Protein AF-A0A924YUM8-F1 (afdb_monomer_lite)

Sequence (79 aa):
METISLELSGSLKQFADRRAEQGGFESLGEYVRELIRLDQRQTAQSLLEAELIQGVESGVSQEMTADEWDELRNEVGSR

Structure (mmCIF, N/CA/C/O backbone):
data_AF-A0A924YUM8-F1
#
_entry.id   AF-A0A924YUM8-F1
#
loop_
_atom_site.group_PDB
_atom_site.id
_atom_site.type_symbol
_atom_site.label_atom_id
_atom_site.label_alt_id
_atom_site.label_comp_id
_atom_site.label_asym_id
_atom_site.label_entity_id
_atom_site.label_seq_id
_atom_site.pdbx_PDB_ins_code
_atom_site.Cartn_x
_atom_site.Cartn_y
_atom_site.Cartn_z
_atom_site.occupancy
_atom_site.B_iso_or_equiv
_atom_site.auth_seq_id
_atom_site.auth_comp_id
_atom_site.auth_asym_id
_atom_site.auth_atom_id
_atom_site.pdbx_PDB_model_num
ATOM 1 N N . MET A 1 1 ? -8.119 -17.551 8.901 1.00 67.62 1 MET A N 1
ATOM 2 C CA . MET A 1 1 ? -8.125 -16.158 9.390 1.00 67.62 1 MET A CA 1
ATOM 3 C C . MET A 1 1 ? -6.998 -16.032 10.386 1.00 67.62 1 MET A C 1
ATOM 5 O O . MET A 1 1 ? -6.909 -16.878 11.265 1.00 67.62 1 MET A O 1
ATOM 9 N N . GLU A 1 2 ? -6.151 -15.027 10.212 1.00 87.25 2 GLU A N 1
ATOM 10 C CA . GLU A 1 2 ? -5.115 -14.660 11.177 1.00 87.25 2 GLU A CA 1
ATOM 11 C C . GLU A 1 2 ? -5.566 -13.395 11.908 1.00 87.25 2 GLU A C 1
ATOM 13 O O . GLU A 1 2 ? -6.194 -12.520 11.305 1.00 87.25 2 GLU A O 1
ATOM 18 N N . THR A 1 3 ? -5.297 -13.325 13.209 1.00 87.62 3 THR A N 1
ATOM 19 C CA . THR A 1 3 ? -5.738 -12.221 14.067 1.00 87.62 3 THR A CA 1
ATOM 20 C C . THR A 1 3 ? -4.537 -11.381 14.457 1.00 87.62 3 THR A C 1
ATOM 22 O O . THR A 1 3 ? -3.547 -11.911 14.955 1.00 87.62 3 THR A O 1
ATOM 25 N N . ILE A 1 4 ? -4.655 -10.066 14.288 1.00 88.25 4 ILE A N 1
ATOM 26 C CA . ILE A 1 4 ? -3.695 -9.093 14.810 1.00 88.25 4 ILE A CA 1
ATOM 27 C C . ILE A 1 4 ? -4.333 -8.331 15.974 1.00 88.25 4 ILE A C 1
ATOM 29 O O . ILE A 1 4 ? -5.522 -8.011 15.929 1.00 88.25 4 ILE A O 1
ATOM 33 N N . SER A 1 5 ? -3.551 -8.047 17.015 1.00 89.81 5 SER A N 1
ATOM 34 C CA . SER A 1 5 ? -3.947 -7.120 18.079 1.00 89.81 5 SER A CA 1
ATOM 35 C C . SER A 1 5 ? -3.304 -5.767 17.805 1.00 89.81 5 SER A C 1
ATOM 37 O O . SER A 1 5 ? -2.104 -5.699 17.541 1.00 89.81 5 SER A O 1
ATOM 39 N N . LEU A 1 6 ? -4.100 -4.704 17.847 1.00 87.12 6 LEU A N 1
ATOM 40 C CA . LEU A 1 6 ? -3.652 -3.342 17.587 1.00 87.12 6 LEU A CA 1
ATOM 41 C C . LEU A 1 6 ? -4.028 -2.471 18.783 1.00 87.12 6 LEU A C 1
ATOM 43 O O . LEU A 1 6 ? -5.208 -2.350 19.114 1.00 87.12 6 LEU A O 1
ATOM 47 N N . GLU A 1 7 ? -3.038 -1.841 19.405 1.00 92.50 7 GLU A N 1
ATOM 48 C CA . GLU A 1 7 ? -3.287 -0.830 20.427 1.00 92.50 7 GLU A CA 1
ATOM 49 C C . GLU A 1 7 ? -3.352 0.555 19.788 1.00 92.50 7 GLU A C 1
ATOM 51 O O . GLU A 1 7 ? -2.467 0.965 19.039 1.00 92.50 7 GLU A O 1
ATOM 56 N N . LEU A 1 8 ? -4.425 1.282 20.090 1.00 90.75 8 LEU A N 1
ATOM 57 C CA . LEU A 1 8 ? -4.659 2.636 19.608 1.00 90.75 8 LEU A CA 1
ATOM 58 C C . LEU A 1 8 ? -4.885 3.563 20.796 1.00 90.75 8 LEU A C 1
ATOM 60 O O . LEU A 1 8 ? -5.559 3.204 21.763 1.00 90.75 8 LEU A O 1
ATOM 64 N N . SER A 1 9 ? -4.396 4.798 20.691 1.00 97.06 9 SER A N 1
ATOM 65 C CA . SER A 1 9 ? -4.820 5.851 21.610 1.00 97.06 9 SER A CA 1
ATOM 66 C C . SER A 1 9 ? -6.327 6.104 21.465 1.00 97.06 9 SER A C 1
ATOM 68 O O . SER A 1 9 ? -6.916 5.888 20.400 1.00 97.06 9 SER A O 1
ATOM 70 N N . GLY A 1 10 ? -6.968 6.613 22.522 1.00 95.75 10 GLY A N 1
ATOM 71 C CA . GLY A 1 10 ? -8.409 6.891 22.493 1.00 95.75 10 GLY A CA 1
ATOM 72 C C . GLY A 1 10 ? -8.822 7.837 21.357 1.00 95.75 10 GLY A C 1
ATOM 73 O O . GLY A 1 10 ? -9.876 7.649 20.751 1.00 95.75 10 GLY A O 1
ATOM 74 N N . SER A 1 11 ? -7.970 8.810 21.013 1.00 96.75 11 SER A N 1
ATOM 75 C CA . SER A 1 11 ? -8.207 9.733 19.899 1.00 96.75 11 SER A CA 1
ATOM 76 C C . SER A 1 11 ? -8.129 9.042 18.536 1.00 96.75 11 SER A C 1
ATOM 78 O O . SER A 1 11 ? -8.986 9.292 17.686 1.00 96.75 11 SER A O 1
ATOM 80 N N . LEU A 1 12 ? -7.158 8.145 18.332 1.00 95.19 12 LEU A N 1
ATOM 81 C CA . LEU A 1 12 ? -7.029 7.377 17.092 1.00 95.19 12 LEU A CA 1
ATOM 82 C C . LEU A 1 12 ? -8.189 6.404 16.912 1.00 95.19 12 LEU A C 1
ATOM 84 O O . LEU A 1 12 ? -8.741 6.329 15.816 1.00 95.19 12 LEU A O 1
ATOM 88 N N . LYS A 1 13 ? -8.615 5.724 17.983 1.00 94.12 13 LYS A N 1
ATOM 89 C CA . LYS A 1 13 ? -9.791 4.851 17.935 1.00 94.12 13 LYS A CA 1
ATOM 90 C C . LYS A 1 13 ? -11.045 5.634 17.542 1.00 94.12 13 LYS A C 1
ATOM 92 O O . LYS A 1 13 ? -11.715 5.251 16.594 1.00 94.12 13 LYS A O 1
ATOM 97 N N . GLN A 1 14 ? -11.328 6.762 18.203 1.00 95.56 14 GLN A N 1
ATOM 98 C CA . GLN A 1 14 ? -12.492 7.594 17.862 1.00 95.56 14 GLN A CA 1
ATOM 99 C C . GLN A 1 14 ? -12.447 8.116 16.425 1.00 95.56 14 GLN A C 1
ATOM 101 O O . GLN A 1 14 ? -13.479 8.210 15.762 1.00 95.56 14 GLN A O 1
ATOM 106 N N . PHE A 1 15 ? -11.264 8.502 15.944 1.00 95.31 15 PHE A N 1
ATOM 107 C CA . PHE A 1 15 ? -11.100 8.913 14.557 1.00 95.31 15 PH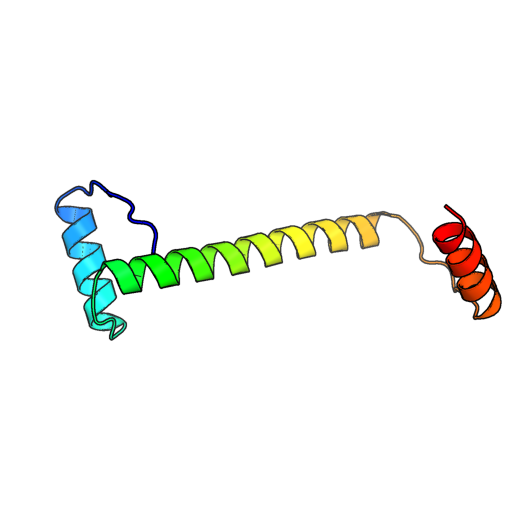E A CA 1
ATOM 108 C C . PHE A 1 15 ? -11.419 7.761 13.602 1.00 95.31 15 PHE A C 1
ATOM 110 O O . PHE A 1 15 ? -12.192 7.945 12.664 1.00 95.31 15 PHE A O 1
ATOM 117 N N . ALA A 1 16 ? -10.855 6.582 13.856 1.00 93.69 16 ALA A N 1
ATOM 118 C CA . ALA A 1 16 ? -11.028 5.426 12.996 1.00 93.69 16 ALA A CA 1
ATOM 119 C C . ALA A 1 16 ? -12.469 4.889 13.019 1.00 93.69 16 ALA A C 1
ATOM 121 O O . ALA A 1 16 ? -12.990 4.568 11.958 1.00 93.69 16 ALA A O 1
ATOM 122 N N . ASP A 1 17 ? -13.143 4.896 14.173 1.00 93.75 17 ASP A N 1
ATOM 123 C CA . ASP A 1 17 ? -14.564 4.543 14.293 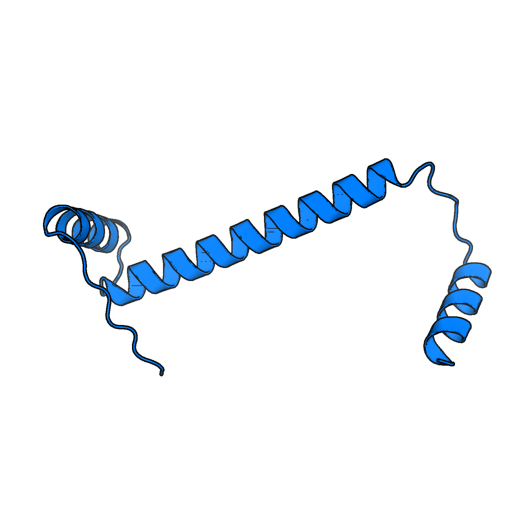1.00 93.75 17 ASP A CA 1
ATOM 124 C C . ASP A 1 17 ? -15.436 5.476 13.431 1.00 93.75 17 ASP A C 1
ATOM 126 O O . ASP A 1 17 ? -16.221 5.009 12.609 1.00 93.75 17 ASP A O 1
ATOM 130 N N . ARG A 1 18 ? -15.229 6.801 13.512 1.00 95.38 18 ARG A N 1
ATOM 131 C CA . ARG A 1 18 ? -15.957 7.761 12.659 1.00 95.38 18 ARG A CA 1
ATOM 132 C C . ARG A 1 18 ? -15.692 7.544 11.172 1.00 95.38 18 ARG A C 1
ATOM 134 O O . ARG A 1 18 ? -16.593 7.713 10.356 1.00 95.38 18 ARG A O 1
ATOM 141 N N . ARG A 1 19 ? -14.452 7.214 10.795 1.00 95.69 19 ARG A N 1
ATOM 142 C CA . ARG A 1 19 ? -14.105 6.913 9.397 1.00 95.69 19 ARG A CA 1
ATOM 143 C C . ARG A 1 19 ? -14.744 5.612 8.927 1.00 95.69 19 ARG A C 1
ATOM 145 O O . ARG A 1 19 ? -15.201 5.571 7.788 1.00 95.69 19 ARG A O 1
ATOM 152 N N . ALA A 1 20 ? -14.805 4.602 9.793 1.00 95.19 20 ALA A N 1
ATOM 153 C CA . ALA A 1 20 ? -15.482 3.345 9.515 1.00 95.19 20 ALA A CA 1
ATOM 154 C C . ALA A 1 20 ? -16.977 3.586 9.236 1.00 95.19 20 ALA A C 1
ATOM 156 O O . ALA A 1 20 ? -17.467 3.203 8.177 1.00 95.19 20 ALA A O 1
ATOM 157 N N . GLU A 1 21 ? -17.660 4.328 10.113 1.00 94.50 21 GLU A N 1
ATOM 158 C CA . GLU A 1 21 ? -19.074 4.696 9.945 1.00 94.50 21 GLU A CA 1
ATOM 159 C C . GLU A 1 21 ? -19.324 5.503 8.662 1.00 94.50 21 GLU A C 1
ATOM 161 O O . GLU A 1 21 ? -20.207 5.170 7.875 1.00 94.50 21 GLU A O 1
ATOM 166 N N . GLN A 1 22 ? -18.523 6.545 8.407 1.00 94.38 22 GLN A N 1
ATOM 167 C CA . GLN A 1 22 ? -18.651 7.377 7.202 1.00 94.38 22 GLN A CA 1
ATOM 168 C C . GLN A 1 22 ? -18.395 6.601 5.907 1.00 94.38 22 GLN A C 1
ATOM 170 O O . GLN A 1 22 ? -18.970 6.929 4.872 1.00 94.38 22 GLN A O 1
ATOM 175 N N . GLY A 1 23 ? -17.500 5.614 5.954 1.00 90.62 23 GLY A N 1
ATOM 176 C CA . GLY A 1 23 ? -17.186 4.741 4.828 1.00 90.62 23 GLY A CA 1
ATOM 177 C C . GLY A 1 23 ? -18.182 3.598 4.631 1.00 90.62 23 GLY A C 1
ATOM 178 O O . GLY A 1 23 ? -18.046 2.869 3.655 1.00 90.62 23 GLY A O 1
ATOM 179 N N . GLY A 1 24 ? -19.166 3.441 5.526 1.00 93.00 24 GLY A N 1
ATOM 180 C CA . GLY A 1 24 ? -20.141 2.350 5.475 1.00 93.00 24 GLY A CA 1
ATOM 181 C C . GLY A 1 24 ? -19.563 0.982 5.844 1.00 93.00 24 GLY A C 1
ATOM 182 O O . GLY A 1 24 ? -20.112 -0.033 5.430 1.00 93.00 24 GLY A O 1
ATOM 183 N N . PHE A 1 25 ? -18.456 0.946 6.589 1.00 95.06 25 PHE A N 1
ATOM 184 C CA . PHE A 1 25 ? -17.825 -0.295 7.033 1.00 95.06 25 PHE A CA 1
ATOM 185 C C . PHE A 1 25 ? -18.562 -0.886 8.239 1.00 95.06 25 PHE A C 1
ATOM 187 O O . PHE A 1 25 ? -18.941 -0.163 9.161 1.00 95.06 25 PHE A O 1
ATOM 194 N N . GLU A 1 26 ? -18.704 -2.210 8.278 1.00 88.75 26 GLU A N 1
ATOM 195 C CA . GLU A 1 26 ? -19.423 -2.927 9.340 1.00 88.75 26 GLU A CA 1
ATOM 196 C C . GLU A 1 26 ? -18.606 -3.021 10.637 1.00 88.75 26 GLU A C 1
ATOM 198 O O . GLU A 1 26 ? -19.137 -3.288 11.716 1.00 88.75 26 GLU A O 1
ATOM 203 N N . SER A 1 27 ? -17.288 -2.819 10.550 1.00 91.06 27 SER A N 1
ATOM 204 C CA . SER A 1 27 ? -16.400 -2.817 11.710 1.00 91.06 27 SER A CA 1
ATOM 205 C C . SER A 1 27 ? -15.110 -2.040 11.464 1.00 91.06 27 SER A C 1
ATOM 207 O O . SER A 1 27 ? -14.639 -1.896 10.334 1.00 91.06 27 SER A O 1
ATOM 209 N N . LEU A 1 28 ? -14.455 -1.639 12.556 1.00 91.75 28 LEU A N 1
ATOM 210 C CA . LEU A 1 28 ? -13.109 -1.069 12.508 1.00 91.75 28 LEU A CA 1
ATOM 211 C C . LEU A 1 28 ? -12.101 -2.023 11.840 1.00 91.75 28 LEU A C 1
ATOM 213 O O . LEU A 1 28 ? -11.229 -1.586 11.095 1.00 91.75 28 LEU A O 1
ATOM 217 N N . GLY A 1 29 ? -12.235 -3.333 12.069 1.00 91.94 29 GLY A N 1
ATOM 218 C CA . GLY A 1 29 ? -11.366 -4.336 11.451 1.00 91.94 29 GLY A CA 1
ATOM 219 C C . GLY A 1 29 ? -11.538 -4.425 9.933 1.00 91.94 29 GLY A C 1
ATOM 220 O O . GLY A 1 29 ? -10.579 -4.719 9.225 1.00 91.94 29 GLY A O 1
ATOM 221 N N . GLU A 1 30 ? -12.737 -4.156 9.419 1.00 92.62 30 GLU A N 1
ATOM 222 C CA . GLU A 1 30 ? -12.972 -4.052 7.979 1.00 92.62 30 GLU A CA 1
ATOM 223 C C . GLU A 1 30 ? -12.349 -2.787 7.395 1.00 92.62 30 GLU A C 1
ATOM 225 O O . GLU A 1 30 ? -11.625 -2.874 6.404 1.00 92.62 30 GLU A O 1
ATOM 230 N N . TYR A 1 31 ? -12.525 -1.649 8.068 1.00 94.19 31 TYR A N 1
ATOM 231 C CA . TYR A 1 31 ? -11.865 -0.405 7.684 1.00 94.19 31 TYR A CA 1
ATOM 232 C C . TYR A 1 31 ? -10.336 -0.564 7.616 1.00 94.19 31 TYR A C 1
ATOM 234 O O . TYR A 1 31 ? -9.712 -0.183 6.627 1.00 94.19 31 TYR A O 1
ATOM 242 N N . VAL A 1 32 ? -9.723 -1.204 8.619 1.00 93.69 32 VAL A N 1
ATOM 243 C CA . VAL A 1 32 ? -8.275 -1.477 8.631 1.00 93.69 32 VAL A CA 1
ATOM 244 C C . VAL A 1 32 ? -7.858 -2.395 7.477 1.00 93.69 32 VAL A C 1
ATOM 246 O O . VAL A 1 32 ? -6.834 -2.145 6.844 1.00 93.69 32 VAL A O 1
ATOM 249 N N . ARG A 1 33 ? -8.647 -3.428 7.150 1.00 93.00 33 ARG A N 1
ATOM 250 C CA . ARG A 1 33 ? -8.370 -4.303 5.995 1.00 93.00 33 ARG A CA 1
ATOM 251 C C . ARG A 1 33 ? -8.367 -3.529 4.678 1.00 93.00 33 ARG A C 1
ATOM 253 O O . ARG A 1 33 ? -7.494 -3.768 3.846 1.00 93.00 33 ARG A O 1
ATOM 260 N N . GLU A 1 34 ? -9.293 -2.592 4.495 1.00 95.00 34 GLU A N 1
ATOM 261 C CA . GLU A 1 34 ? -9.297 -1.741 3.302 1.00 95.00 34 GLU A CA 1
ATOM 262 C C . GLU A 1 34 ? -8.120 -0.768 3.254 1.00 95.00 34 GLU A C 1
ATOM 264 O O . GLU A 1 34 ? -7.544 -0.575 2.183 1.00 95.00 34 GLU A O 1
ATOM 269 N N . LEU A 1 35 ? -7.703 -0.208 4.393 1.00 95.12 35 LEU A N 1
ATOM 270 C CA . LEU A 1 35 ? -6.495 0.618 4.448 1.00 95.12 35 LEU A CA 1
ATOM 271 C C . LEU A 1 35 ? -5.250 -0.168 4.026 1.00 95.12 35 LEU A C 1
ATOM 273 O O . LEU A 1 35 ? -4.455 0.341 3.243 1.00 95.12 35 LEU A O 1
ATOM 277 N N . ILE A 1 36 ? -5.112 -1.420 4.470 1.00 95.56 36 ILE A N 1
ATOM 278 C CA . ILE A 1 36 ? -3.998 -2.287 4.061 1.00 95.56 36 ILE A CA 1
ATOM 279 C C . ILE A 1 36 ? -4.046 -2.561 2.552 1.00 95.56 36 ILE A C 1
ATOM 281 O O . ILE A 1 36 ? -3.024 -2.489 1.877 1.00 95.56 36 ILE A O 1
ATOM 285 N N . ARG A 1 37 ? -5.226 -2.837 1.981 1.00 96.50 37 ARG A N 1
ATOM 286 C CA . ARG A 1 37 ? -5.365 -3.033 0.525 1.00 96.50 37 ARG A CA 1
ATOM 287 C C . ARG A 1 37 ? -5.030 -1.771 -0.263 1.00 96.50 37 ARG A C 1
ATOM 289 O O . ARG A 1 37 ? -4.483 -1.860 -1.360 1.00 96.50 37 ARG A O 1
ATOM 296 N N . LEU A 1 38 ? -5.388 -0.603 0.262 1.00 97.12 38 LEU A N 1
ATOM 297 C CA . LEU A 1 38 ? -5.031 0.672 -0.346 1.00 97.12 38 LEU A CA 1
ATOM 298 C C . LEU A 1 38 ? -3.514 0.885 -0.329 1.00 97.12 38 LEU A C 1
ATOM 300 O O . LEU A 1 38 ? -2.954 1.214 -1.371 1.00 97.12 38 LEU A O 1
ATOM 304 N N . ASP A 1 39 ? -2.871 0.634 0.809 1.00 98.00 39 ASP A N 1
ATOM 305 C CA . ASP A 1 39 ? -1.418 0.721 0.977 1.00 98.00 39 ASP A CA 1
ATOM 306 C C . ASP A 1 39 ? -0.670 -0.237 0.034 1.00 98.00 39 ASP A C 1
ATOM 308 O O . ASP A 1 39 ? 0.261 0.166 -0.662 1.00 98.00 39 ASP A O 1
ATOM 312 N N . GLN A 1 40 ? -1.155 -1.476 -0.103 1.00 97.88 40 GLN A N 1
ATOM 313 C CA . GLN A 1 40 ? -0.625 -2.443 -1.069 1.00 97.88 40 GLN A CA 1
ATOM 314 C C . GLN A 1 40 ? -0.678 -1.916 -2.506 1.00 97.88 40 GLN A C 1
ATOM 316 O O . GLN A 1 40 ? 0.302 -2.032 -3.240 1.00 97.88 40 GLN A O 1
ATOM 321 N N . ARG A 1 41 ? -1.809 -1.325 -2.919 1.00 98.06 41 ARG A N 1
ATOM 322 C CA . ARG A 1 41 ? -1.951 -0.752 -4.267 1.00 98.06 41 ARG A CA 1
ATOM 323 C C . ARG A 1 41 ? -1.011 0.429 -4.482 1.00 98.06 41 ARG A C 1
ATOM 325 O O . ARG A 1 41 ? -0.391 0.507 -5.535 1.00 98.06 41 ARG A O 1
ATOM 332 N N . GLN A 1 42 ? -0.901 1.318 -3.497 1.00 98.00 42 GLN A N 1
ATOM 333 C CA . GLN A 1 42 ? -0.012 2.478 -3.574 1.00 98.00 42 GLN A CA 1
ATOM 334 C C . GLN A 1 42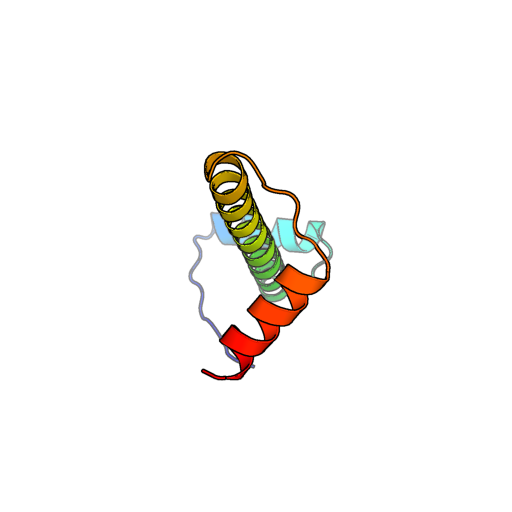 ? 1.451 2.047 -3.653 1.00 98.00 42 GLN A C 1
ATOM 336 O O . GLN A 1 42 ? 2.177 2.517 -4.520 1.00 98.00 42 GLN A O 1
ATOM 341 N N . THR A 1 43 ? 1.859 1.084 -2.829 1.00 97.94 43 THR A N 1
ATOM 342 C CA . THR A 1 43 ? 3.221 0.541 -2.852 1.00 97.94 43 THR A CA 1
ATOM 343 C C . THR A 1 43 ? 3.527 -0.134 -4.189 1.00 97.94 43 THR A C 1
ATOM 345 O O . THR A 1 43 ? 4.573 0.125 -4.779 1.00 97.94 43 THR A O 1
ATOM 348 N N . ALA A 1 44 ? 2.610 -0.957 -4.711 1.00 97.69 44 ALA A N 1
ATOM 349 C CA . ALA A 1 44 ? 2.773 -1.589 -6.020 1.00 97.69 44 ALA A CA 1
ATOM 350 C C . ALA A 1 44 ? 2.888 -0.555 -7.152 1.00 97.69 44 ALA A C 1
ATOM 352 O O . ALA A 1 44 ? 3.713 -0.717 -8.049 1.00 97.69 44 ALA A O 1
ATOM 353 N N . GLN A 1 45 ? 2.097 0.519 -7.091 1.00 97.88 45 GLN A N 1
ATOM 354 C CA . GLN A 1 45 ? 2.186 1.621 -8.043 1.00 97.88 45 GLN A CA 1
ATOM 355 C C . GLN A 1 45 ? 3.540 2.334 -7.956 1.00 97.88 45 GLN A C 1
ATOM 357 O O . GLN A 1 45 ? 4.180 2.520 -8.983 1.00 97.88 45 GLN A O 1
ATOM 362 N N . SER A 1 46 ? 4.005 2.687 -6.756 1.00 97.56 46 SER A N 1
ATOM 363 C CA . SER A 1 46 ? 5.300 3.355 -6.583 1.00 97.56 46 SER A CA 1
ATOM 364 C C . SER A 1 46 ? 6.472 2.496 -7.059 1.00 97.56 46 SER A C 1
ATOM 366 O O . SER A 1 46 ? 7.410 3.023 -7.651 1.00 97.56 46 SER A O 1
ATOM 368 N N . LEU A 1 47 ? 6.414 1.178 -6.846 1.00 97.75 47 LEU A N 1
ATOM 369 C CA . LEU A 1 47 ? 7.412 0.251 -7.383 1.00 97.75 47 LEU A CA 1
ATOM 370 C C . LEU A 1 47 ? 7.384 0.231 -8.914 1.00 97.75 47 LEU A C 1
ATOM 372 O O . LEU A 1 47 ? 8.428 0.367 -9.540 1.00 97.75 47 LEU A O 1
ATOM 376 N N . LEU A 1 48 ? 6.199 0.124 -9.521 1.00 97.94 48 LEU A N 1
ATOM 377 C CA . LEU A 1 48 ? 6.061 0.168 -10.977 1.00 97.94 48 LEU A CA 1
ATOM 378 C C . LEU A 1 48 ? 6.601 1.480 -11.562 1.00 97.94 48 LEU A C 1
ATOM 380 O O . LEU A 1 48 ? 7.316 1.459 -12.558 1.00 97.94 48 LEU A O 1
ATOM 384 N N . GLU A 1 49 ? 6.273 2.618 -10.952 1.00 97.94 49 GLU A N 1
ATOM 385 C CA . GLU A 1 49 ? 6.761 3.931 -11.383 1.00 97.94 49 GLU A CA 1
ATOM 386 C C . GLU A 1 49 ? 8.290 4.021 -11.309 1.00 97.94 49 GLU A C 1
ATOM 388 O O . GLU A 1 49 ? 8.911 4.526 -12.243 1.00 97.94 49 GLU A O 1
ATOM 393 N N . ALA A 1 50 ? 8.903 3.483 -10.251 1.00 97.69 50 ALA A N 1
ATOM 394 C CA . ALA A 1 50 ? 10.357 3.439 -10.122 1.00 97.69 50 ALA A CA 1
ATOM 395 C C . ALA A 1 50 ? 11.015 2.608 -11.239 1.00 97.69 50 ALA A C 1
ATOM 397 O O . ALA A 1 50 ? 11.962 3.077 -11.869 1.00 97.69 50 ALA A O 1
ATOM 398 N N . GLU A 1 51 ? 10.479 1.422 -11.541 1.00 97.75 51 GLU A N 1
ATOM 399 C CA . GLU A 1 51 ? 10.982 0.565 -12.625 1.00 97.75 51 GLU A CA 1
ATOM 400 C C . GLU A 1 51 ? 10.804 1.215 -14.007 1.00 97.75 51 GLU A C 1
ATOM 402 O O . GLU A 1 51 ? 11.681 1.129 -14.866 1.00 97.75 51 GLU A O 1
ATOM 407 N N . LEU A 1 52 ? 9.691 1.920 -14.232 1.00 96.56 52 LEU A N 1
ATOM 408 C CA . LEU A 1 52 ? 9.470 2.662 -15.476 1.00 96.56 52 LEU A CA 1
ATOM 409 C C . LEU A 1 52 ? 10.466 3.813 -15.636 1.00 96.56 52 LEU A C 1
ATOM 411 O 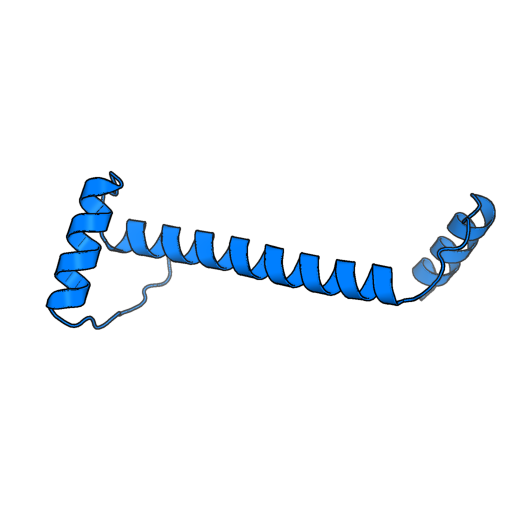O . LEU A 1 52 ? 10.994 4.002 -16.731 1.00 96.56 52 LEU A O 1
ATOM 415 N N . ILE A 1 53 ? 10.744 4.563 -14.565 1.00 97.12 53 ILE A N 1
ATOM 416 C CA . ILE A 1 53 ? 11.770 5.614 -14.576 1.00 97.12 53 ILE A CA 1
ATOM 417 C C . ILE A 1 53 ? 13.131 5.003 -14.900 1.00 97.12 53 ILE A C 1
ATOM 419 O O . ILE A 1 53 ? 13.805 5.491 -15.803 1.00 97.12 53 ILE A O 1
ATOM 423 N N . GLN A 1 54 ? 13.497 3.894 -14.251 1.00 96.62 54 GLN A N 1
ATOM 424 C CA . GLN A 1 54 ? 14.735 3.182 -14.559 1.00 96.62 54 GLN A CA 1
ATOM 425 C C . GLN A 1 54 ? 14.792 2.752 -16.032 1.00 96.62 54 GLN A C 1
ATOM 427 O O . GLN A 1 54 ? 15.829 2.901 -16.675 1.00 96.62 54 GLN A O 1
ATOM 432 N N . GLY A 1 55 ? 13.684 2.259 -16.593 1.00 93.69 55 GLY A N 1
ATOM 433 C CA . G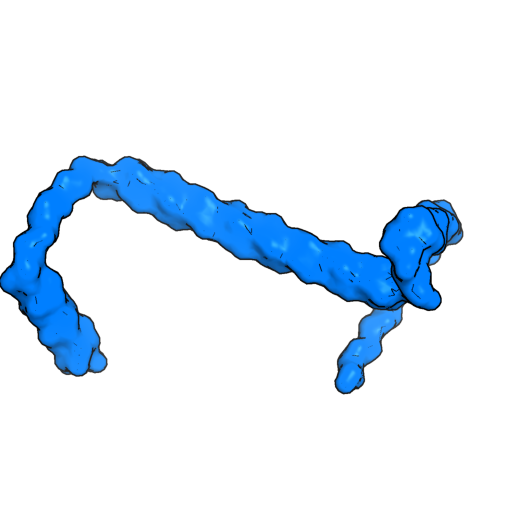LY A 1 55 ? 13.582 1.912 -18.010 1.00 93.69 55 GLY A CA 1
ATOM 434 C C . GLY A 1 55 ? 13.795 3.114 -18.935 1.00 93.69 55 GLY A C 1
ATOM 435 O O . GLY A 1 55 ? 14.545 3.015 -19.902 1.00 93.69 55 GLY A O 1
ATOM 436 N N . VAL A 1 56 ? 13.201 4.268 -18.620 1.00 93.88 56 VAL A N 1
ATOM 437 C CA . VAL A 1 56 ? 13.384 5.520 -19.379 1.00 93.88 56 VAL A CA 1
ATOM 438 C C . VAL A 1 56 ? 14.823 6.036 -19.283 1.00 93.88 56 VAL A C 1
ATOM 440 O O . VAL A 1 56 ? 15.386 6.495 -20.274 1.00 93.88 56 VAL A O 1
ATOM 443 N N . GLU A 1 57 ? 15.439 5.939 -18.107 1.00 95.56 57 GLU A N 1
ATOM 444 C CA . GLU A 1 57 ? 16.821 6.364 -17.866 1.00 95.56 57 GLU A CA 1
ATOM 445 C C . GLU A 1 57 ? 17.859 5.362 -18.398 1.00 95.56 57 GLU A C 1
ATOM 447 O O . GLU A 1 57 ? 19.032 5.712 -18.536 1.00 95.56 57 GLU A O 1
ATOM 452 N N . SER A 1 58 ? 17.445 4.139 -18.757 1.00 93.75 58 SER A N 1
ATOM 453 C CA . SER A 1 58 ? 18.341 3.078 -19.246 1.00 93.75 58 SER A CA 1
ATOM 454 C C . SER A 1 58 ? 18.978 3.364 -20.613 1.00 93.75 58 SER A C 1
ATOM 456 O O . SER A 1 58 ? 19.926 2.683 -21.007 1.00 93.75 58 SER A O 1
ATOM 458 N N . GLY A 1 59 ? 18.510 4.399 -21.314 1.00 91.06 59 GLY A N 1
ATOM 459 C CA . GLY A 1 59 ? 19.088 4.880 -22.563 1.00 91.06 59 GLY A CA 1
ATOM 460 C C . GLY A 1 59 ? 18.114 4.819 -23.735 1.00 91.06 59 GLY A C 1
ATOM 461 O O . GLY A 1 59 ? 16.901 4.715 -23.575 1.00 91.06 59 GLY A O 1
ATOM 462 N N . VAL A 1 60 ? 18.651 4.942 -24.948 1.00 89.62 60 VAL A N 1
ATOM 463 C CA . VAL A 1 60 ? 17.838 4.960 -26.170 1.00 89.62 60 VAL A CA 1
ATOM 464 C C . VAL A 1 60 ? 17.338 3.551 -26.471 1.00 89.62 60 VAL A C 1
ATOM 466 O O . VAL A 1 60 ? 18.141 2.628 -26.618 1.00 89.62 60 VAL A O 1
ATOM 469 N N . SER A 1 61 ? 16.019 3.394 -26.605 1.00 87.62 61 SER A N 1
ATOM 470 C CA . SER A 1 61 ? 15.429 2.126 -27.030 1.00 87.62 61 SER A CA 1
ATOM 471 C C . SER A 1 61 ? 15.890 1.766 -28.440 1.00 87.62 61 SER A C 1
ATOM 473 O O . SER A 1 61 ? 15.894 2.622 -29.328 1.00 87.62 61 SER A O 1
ATOM 475 N N . GLN A 1 62 ? 16.206 0.497 -28.660 1.00 88.62 62 GLN A N 1
ATOM 476 C CA . GLN A 1 62 ? 16.485 -0.045 -29.987 1.00 88.62 62 GLN A CA 1
ATOM 477 C C . GLN A 1 62 ? 15.249 -0.787 -30.496 1.00 88.62 62 GLN A C 1
ATOM 479 O O . GLN A 1 62 ? 14.482 -1.341 -29.707 1.00 88.62 62 GLN A O 1
ATOM 484 N N . GLU A 1 63 ? 15.025 -0.752 -31.808 1.00 91.62 63 GLU A N 1
ATOM 485 C CA . GLU A 1 63 ? 13.970 -1.551 -32.425 1.00 91.62 63 GLU A CA 1
ATOM 486 C C . GLU A 1 63 ? 14.316 -3.031 -32.261 1.00 91.62 63 GLU A C 1
ATOM 488 O O . GLU A 1 63 ? 15.444 -3.428 -32.530 1.00 91.62 63 GLU A O 1
ATOM 493 N N . MET A 1 64 ? 13.352 -3.827 -31.799 1.00 92.44 64 MET A N 1
ATOM 494 C CA . MET A 1 64 ? 13.502 -5.275 -31.719 1.00 92.44 64 MET A CA 1
ATOM 495 C C . MET A 1 64 ? 12.692 -5.934 -32.829 1.00 92.44 64 MET A C 1
ATOM 497 O O . MET A 1 64 ? 11.465 -5.803 -32.883 1.00 92.44 64 MET A O 1
ATOM 501 N N . THR A 1 65 ? 13.381 -6.666 -33.692 1.00 94.31 65 THR A N 1
ATOM 502 C CA . THR A 1 65 ? 12.802 -7.472 -34.765 1.00 94.31 65 THR A CA 1
ATOM 503 C C . THR A 1 65 ? 12.237 -8.790 -34.234 1.00 94.31 65 THR A C 1
ATOM 505 O O . THR A 1 65 ? 12.557 -9.242 -33.134 1.00 94.31 65 THR A O 1
ATOM 508 N N . ALA A 1 66 ? 11.369 -9.432 -35.020 1.00 93.12 66 ALA A N 1
ATOM 509 C CA . ALA A 1 66 ? 10.776 -10.716 -34.644 1.00 93.12 66 ALA A CA 1
ATOM 510 C C . ALA A 1 66 ? 11.834 -11.816 -34.427 1.00 93.12 66 ALA A C 1
ATOM 512 O O . ALA A 1 66 ? 11.719 -12.578 -33.468 1.00 93.12 66 ALA A O 1
ATOM 513 N N . ASP A 1 67 ? 12.878 -11.843 -35.261 1.00 94.12 67 ASP A N 1
ATOM 514 C CA . ASP A 1 67 ? 13.963 -12.825 -35.171 1.00 94.12 67 ASP A CA 1
ATOM 515 C C . ASP A 1 67 ? 14.787 -12.630 -33.885 1.00 94.12 67 ASP A C 1
ATOM 517 O O . ASP A 1 67 ? 15.071 -13.599 -33.181 1.00 94.12 67 ASP A O 1
ATOM 521 N N . GLU A 1 68 ? 15.084 -11.379 -33.508 1.00 93.31 68 GLU A N 1
ATOM 522 C CA . GLU A 1 68 ? 15.768 -11.055 -32.243 1.00 93.31 68 GLU A CA 1
ATOM 523 C C . GLU A 1 68 ? 14.937 -11.473 -31.018 1.00 93.31 68 GLU A C 1
ATOM 525 O O . GLU A 1 68 ? 15.474 -11.969 -30.026 1.00 93.31 68 GLU A O 1
ATOM 530 N N . TRP A 1 69 ? 13.608 -11.333 -31.081 1.00 93.31 69 TRP A N 1
ATOM 531 C CA . TRP A 1 69 ? 12.714 -11.817 -30.024 1.00 93.31 69 TRP A CA 1
ATOM 532 C C . TRP A 1 69 ? 12.688 -13.344 -29.906 1.00 93.31 69 TRP A C 1
ATOM 534 O O . TRP A 1 69 ? 12.550 -13.865 -28.794 1.00 93.31 69 TRP A O 1
ATOM 544 N N . ASP A 1 70 ? 12.757 -14.063 -31.028 1.00 93.62 70 ASP A N 1
ATOM 545 C CA . ASP A 1 70 ? 12.806 -15.526 -31.043 1.00 93.62 70 ASP A CA 1
ATOM 546 C C . ASP A 1 70 ? 14.147 -16.040 -30.496 1.00 93.62 70 ASP A C 1
ATOM 548 O O . ASP A 1 70 ? 14.157 -16.971 -29.685 1.00 93.62 70 ASP A O 1
ATOM 552 N N . GLU A 1 71 ? 15.266 -15.402 -30.852 1.00 92.81 71 GLU A N 1
ATOM 553 C CA . GLU A 1 71 ? 16.593 -15.727 -30.315 1.00 92.81 71 GLU A CA 1
ATOM 554 C C . GLU A 1 71 ? 16.659 -15.514 -28.795 1.00 92.81 71 GLU A C 1
ATOM 556 O O . GLU A 1 71 ? 17.039 -16.429 -28.060 1.00 92.81 71 GLU A O 1
ATOM 561 N N . LEU A 1 72 ? 16.173 -14.368 -28.304 1.00 91.62 72 LEU A N 1
ATOM 562 C CA . LEU A 1 72 ? 16.132 -14.060 -26.871 1.00 91.62 72 LEU A CA 1
ATOM 563 C C . LEU A 1 72 ? 15.305 -15.090 -26.079 1.00 91.62 72 LEU A C 1
ATOM 565 O O . LEU A 1 72 ? 15.715 -15.542 -25.006 1.00 91.62 72 LEU A O 1
ATOM 569 N N . ARG A 1 73 ? 14.133 -15.490 -26.597 1.00 92.62 73 ARG A N 1
ATOM 570 C CA . ARG A 1 73 ? 13.276 -16.500 -25.949 1.00 92.62 73 ARG A CA 1
ATOM 571 C C . ARG A 1 73 ? 13.950 -17.869 -25.884 1.00 92.62 73 ARG A C 1
ATOM 573 O O . ARG A 1 73 ? 13.823 -18.546 -24.863 1.00 92.62 73 ARG A O 1
ATOM 580 N N . ASN A 1 74 ? 14.672 -18.260 -26.933 1.00 92.62 74 ASN A N 1
ATOM 581 C CA . ASN A 1 74 ? 15.434 -19.507 -26.948 1.00 92.62 74 ASN A CA 1
ATOM 582 C C . ASN A 1 74 ? 16.593 -19.471 -25.941 1.00 92.62 74 ASN A C 1
ATOM 584 O O . ASN A 1 74 ? 16.791 -20.448 -25.220 1.00 92.62 74 ASN A O 1
ATOM 588 N N . GLU A 1 75 ? 17.311 -18.347 -25.832 1.00 91.88 75 GLU A N 1
ATOM 589 C CA . GLU A 1 75 ? 18.387 -18.184 -24.847 1.00 91.88 75 GLU A CA 1
ATOM 590 C C . GLU A 1 75 ? 17.853 -18.331 -23.414 1.00 91.88 75 GLU A C 1
ATOM 592 O O . GLU A 1 75 ? 18.368 -19.141 -22.641 1.00 91.88 75 GLU A O 1
ATOM 597 N N . VAL A 1 76 ? 16.785 -17.605 -23.065 1.00 90.31 76 VAL A N 1
ATOM 598 C CA . VAL A 1 76 ? 16.198 -17.638 -21.715 1.00 90.31 76 VAL A CA 1
ATOM 599 C C . VAL A 1 76 ? 15.580 -19.001 -21.394 1.00 90.31 76 VAL A C 1
ATOM 601 O O . VAL A 1 76 ? 15.746 -19.488 -20.281 1.00 90.31 76 VAL A O 1
ATOM 604 N N . GLY A 1 77 ? 14.899 -19.641 -22.350 1.00 81.06 77 GLY A N 1
ATOM 605 C CA . GLY A 1 77 ? 14.284 -20.960 -22.156 1.00 81.06 77 GLY A CA 1
ATOM 606 C C . GLY A 1 77 ? 15.277 -22.126 -22.087 1.00 81.06 77 GLY A C 1
ATOM 607 O O . GLY A 1 77 ? 14.901 -23.217 -21.666 1.00 81.06 77 GLY A O 1
ATOM 608 N N . SER A 1 78 ? 16.530 -21.909 -22.501 1.00 73.75 78 SER A N 1
ATOM 609 C CA . SER A 1 78 ? 17.614 -22.901 -22.434 1.00 73.75 78 SER A CA 1
ATOM 610 C C . SER A 1 78 ? 18.424 -22.868 -21.127 1.00 73.75 78 SER A C 1
ATOM 612 O O . SER A 1 78 ? 19.311 -23.707 -20.949 1.00 73.75 78 SER A O 1
ATOM 614 N N . ARG A 1 79 ? 18.130 -21.914 -20.231 1.00 54.94 79 ARG A N 1
ATOM 615 C CA . ARG A 1 79 ? 18.776 -21.735 -18.921 1.00 54.94 79 ARG A CA 1
ATOM 616 C C . ARG A 1 79 ? 18.075 -22.474 -17.786 1.00 54.94 79 ARG A C 1
ATOM 618 O O . ARG A 1 79 ? 16.829 -22.562 -17.798 1.00 54.94 79 ARG A O 1
#

Foldseek 3Di:
DDDDDDDDDPVRVVVLVVVCVVVVHPDSVRSVVVVVVVVVVVVVVVVVVVVVVCVVVVDDDDDDDPVNVVVVVVVVVVD

Secondary structure (DSSP, 8-state):
---------HHHHHHHHHHHHHTT-SSHHHHHHHHHHHHHHHHHHHHHHHHHHHHHHT-PPPP--HHHHHHHHHHHHT-

Radius of gyration: 23.01 Å; chains: 1; bounding box: 39×33×58 Å

pLDDT: mean 92.68, std 6.49, range [54.94, 98.06]

=== Feature glossary ===
Reading guide. The protein is described through the following features:

Foldseek 3Di. A 3Di character summarizes, for each residue, the relative orientation of the Cα frame of its nearest spatial neighbor. Because it encodes fold topology rather than chemistry, 3Di alignments detect remote structural similarity that sequence alignment misses.

Contact-map, Ramachandran, and PAE plots. Plot images: a contact map (which residues are close in 3D, as an N×N binary image), a Ramachandran scatter (backbone torsion angles, revealing secondary-structure composition at a glance), and — for AlphaFold structures — a PAE heatmap (pairwise prediction confidence).

Radius of gyration, Cα contacts, bounding box. Radius of gyration (Rg) is the root-mean-square distance of Cα atoms from their centroid — a single number for overall size and compactness. A globular domain of N residues has Rg ≈ 2.2·N^0.38 Å; an extended or disordered chain has a much larger Rg. The Cα contact count is the number of residue pairs whose Cα atoms are within 8 Å and are more than four positions apart in sequence — a standard proxy for tertiary packing density. The bounding box is the smallest axis-aligned box enclosing all Cα atoms.

Secondary structure (8-state, DSSP). Eight-state secondary structure (DSSP): H is the canonical α-helix, G the tighter 3₁₀-helix, I the wider π-helix; E/B are β-structure, T and S are turns and bends, and '-' is everything else. DSSP derives these from the pattern of main-chain N–H···O=C hydrogen bonds, not from the sequence.

B-factor. B-factor (Debye–Waller factor) reflects atomic displacement in the crystal lattice. It is an experimental observable (units Å²), not a prediction; low values mean the atom is pinned down, high values mean it moves or is heterogeneous across the crystal.

pLDDT. pLDDT is the predicted lDDT-Cα score: AlphaFold's confidence that the local environment of each residue (all inter-atomic distances within 15 Å) is correctly placed. It is a per-residue number between 0 and 100, with higher meaning more reliable.

Nearest PDB structures. Nearest PDB neighbors are the top structural matches found by Foldseek when searching this structure against the entire Protein Data Bank. Each hit reports a TM-score (0 to 1; >0.5 almost always implies the same fold) and an E-value. These are *structural* homologs — they may share no detectable sequence similarity.

Solvent-accessible surface area. Accessible surface area quantifies burial. A residue with SASA near zero is packed into the hydrophobic core; one with SASA >100 Å² sits on the surface. Computed here via the Shrake–Rupley numerical algorithm with a 1.4 Å probe.

Rendered structure images. Structure images are PyMOL renders from six orthogonal camera directions. Cartoon representation draws helices as coils and strands as arrows; sticks shows the backbone as bonds; surface shows the solvent-excluded envelope. Rainbow coloring maps sequence position to hue (blue→red, N→C); chain coloring assigns a distinct color per polypeptide.

Backbone torsions (φ/ψ). φ (phi) and ψ (psi) are the two rotatable backbone dihedrals per residue: φ is the C(i-1)–N–Cα–C torsion, ψ is the N–Cα–C–N(i+1) torsion, both in degrees on (−180°, 180°]. α-helical residues cluster near (−60°, −45°); β-strand residues near (−120°, +130°). A Ramachandran plot is simply a scatter of (φ, ψ) for every residue.

Predicted aligned error. Predicted Aligned Error (PAE) is an AlphaFold confidence matrix: entry (i, j) is the expected error in the position of residue j, in ångströms, when the prediction is superimposed on the true structure at residue i. Low PAE within a block of residues means that block is internally rigid and well-predicted; high PAE between two blocks means their relative placement is uncertain even if each block individually is confident.

mmCIF coordinates. Structure coordinates are given as an mmCIF _atom_site loop: one row per atom with element, residue name, chain id, sequence number, and x/y/z position in Å. Only the four main-chain atoms per residue are included here; side chains are omitted to keep the record compact.

InterPro / GO / CATH / organism. Database cross-references. InterPro integrates a dozen domain/family signature databases into unified entries with residue-range hits. GO terms attach function/process/location labels with evidence codes. CATH codes position the fold in a fou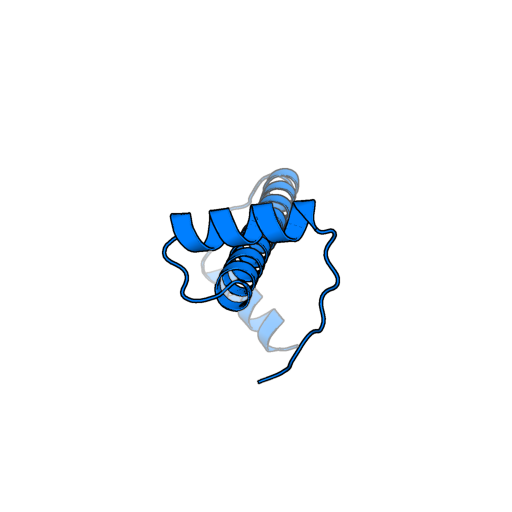r-level structural taxonomy. Organism is the NCBI-taxonomy species name.

Secondary structure (3-state, P-SEA). SS3 is a coarse helix/strand/coil call (letters a/b/c) made by the P-SEA algorithm from inter-Cα distances and dihedrals. It is less detailed than DSSP but needs only Cα positions.

Sequence. Sequence gives the chain of amino acids in standard one-letter code (A=alanine, C=cysteine, …, Y=tyrosine), read N→C. It is the only feature that is directly encoded by the gene; all structural features are derived from the folded form of this sequence.